Protein AF-A0A741LVZ0-F1 (afdb_monomer_lite)

Sequence (88 aa):
MKTYSILAVLLSTFLLTACNSEPSEKDIYNAFKSVVDRSNASMKALNSSIPEKDLLRIDYVKKVSCTEEANNVYNCIVDASISNMKQT

pLDDT: mean 79.01, std 19.8, range [37.41, 95.44]

Secondary structure (DSSP, 8-state):
------------------SSSPPPHHHHHHHHHHHHHHHHHHHHHH-TT--GGGSEEEEEEEEEEEEEEETTEEEEEEEEEEEES---

Radius of gyration: 15.66 Å; chains: 1; bounding box: 30×26×49 Å

Structure (mmCIF, N/CA/C/O backbone):
data_AF-A0A741LVZ0-F1
#
_entry.id   AF-A0A741LVZ0-F1
#
loop_
_atom_site.group_PDB
_atom_site.id
_atom_site.type_symbol
_atom_site.label_atom_id
_atom_site.label_alt_id
_atom_site.label_comp_id
_atom_site.label_asym_id
_atom_site.label_entity_id
_atom_site.label_seq_id
_atom_site.pdbx_PDB_ins_code
_atom_site.Cartn_x
_atom_site.Cartn_y
_atom_site.Cartn_z
_atom_site.occupancy
_atom_site.B_iso_or_equiv
_atom_site.auth_seq_id
_atom_site.auth_comp_id
_atom_site.auth_asym_id
_atom_site.auth_atom_id
_atom_site.pdbx_PDB_model_num
ATOM 1 N N . MET A 1 1 ? -9.555 -20.304 -26.220 1.00 37.78 1 MET A N 1
ATOM 2 C CA . MET A 1 1 ? -8.487 -19.533 -25.549 1.00 37.78 1 MET A CA 1
ATOM 3 C C . MET A 1 1 ? -8.886 -19.390 -24.091 1.00 37.78 1 MET A C 1
ATOM 5 O O . MET A 1 1 ? -9.938 -18.827 -23.833 1.00 37.78 1 MET A O 1
ATOM 9 N N . LYS A 1 2 ? -8.149 -20.000 -23.157 1.00 37.41 2 LYS A N 1
ATOM 10 C CA . LYS A 1 2 ? -8.432 -19.881 -21.719 1.00 37.41 2 LYS A CA 1
ATOM 11 C C . LYS A 1 2 ? -7.651 -18.677 -21.196 1.00 37.41 2 LYS A C 1
ATOM 13 O O . LYS A 1 2 ? -6.432 -18.743 -21.092 1.00 37.41 2 LYS A O 1
ATOM 18 N N . THR A 1 3 ? -8.338 -17.569 -20.948 1.00 42.94 3 THR A N 1
ATOM 19 C CA . THR A 1 3 ? -7.773 -16.408 -20.256 1.00 42.94 3 THR A CA 1
ATOM 20 C C . THR A 1 3 ? -7.654 -16.756 -18.779 1.00 42.94 3 THR A C 1
ATOM 22 O O . THR A 1 3 ? -8.653 -16.849 -18.067 1.00 42.94 3 THR A O 1
ATOM 25 N N . TYR A 1 4 ? -6.431 -17.006 -18.326 1.00 45.81 4 TYR A N 1
ATOM 26 C CA . TYR A 1 4 ? -6.132 -17.158 -16.911 1.00 45.81 4 TYR A CA 1
ATOM 27 C C . TYR A 1 4 ? -6.112 -15.762 -16.278 1.00 45.81 4 TYR A C 1
ATOM 29 O O . TYR A 1 4 ? -5.078 -15.101 -16.255 1.00 45.81 4 TYR A O 1
ATOM 37 N N . SER A 1 5 ? -7.267 -15.297 -15.790 1.00 42.62 5 SER A N 1
ATOM 38 C CA . SER A 1 5 ? -7.313 -14.199 -14.822 1.00 42.62 5 SER A CA 1
ATOM 39 C C . SER A 1 5 ? -6.708 -14.713 -13.524 1.00 42.62 5 SER A C 1
ATOM 41 O O . SER A 1 5 ? -7.390 -15.348 -12.721 1.00 42.62 5 SER A O 1
ATOM 43 N N . ILE A 1 6 ? -5.412 -14.478 -13.327 1.00 50.88 6 ILE A N 1
ATOM 44 C CA . ILE A 1 6 ? -4.781 -14.660 -12.022 1.00 50.88 6 ILE A CA 1
ATOM 45 C C . ILE A 1 6 ? -5.235 -13.474 -11.168 1.00 50.88 6 ILE A C 1
ATOM 47 O O . ILE A 1 6 ? -4.537 -12.473 -11.031 1.00 50.88 6 ILE A O 1
ATOM 51 N N . LEU A 1 7 ? -6.455 -13.568 -10.636 1.00 44.19 7 LEU A N 1
ATOM 52 C CA . LEU A 1 7 ? -6.901 -12.742 -9.524 1.00 44.19 7 LEU A CA 1
ATOM 53 C C . LEU A 1 7 ? -6.132 -13.246 -8.296 1.00 44.19 7 LEU A C 1
ATOM 55 O O . LEU A 1 7 ? -6.595 -14.112 -7.556 1.00 44.19 7 LEU A O 1
ATOM 59 N N . ALA A 1 8 ? -4.891 -12.789 -8.136 1.00 43.62 8 ALA A N 1
ATOM 60 C CA . ALA A 1 8 ? -4.119 -13.047 -6.931 1.00 43.62 8 ALA A CA 1
ATOM 61 C C . ALA A 1 8 ? -4.707 -12.191 -5.804 1.00 43.62 8 ALA A C 1
ATOM 63 O O . ALA A 1 8 ? -4.208 -11.112 -5.497 1.00 43.62 8 ALA A O 1
ATOM 64 N N . VAL A 1 9 ? -5.796 -12.663 -5.198 1.00 43.03 9 VAL A N 1
ATOM 65 C CA . VAL A 1 9 ? -6.267 -12.152 -3.910 1.00 43.03 9 VAL A CA 1
ATOM 66 C C . VAL A 1 9 ? -5.298 -12.694 -2.862 1.00 43.03 9 VAL A C 1
ATOM 68 O O . VAL A 1 9 ? -5.529 -13.729 -2.241 1.00 43.03 9 VAL A O 1
ATOM 71 N N . LEU A 1 10 ? -4.146 -12.035 -2.723 1.00 47.22 10 LEU A N 1
ATOM 72 C CA . LEU A 1 10 ? -3.261 -12.244 -1.585 1.00 47.22 10 LEU A CA 1
ATOM 73 C C . LEU A 1 10 ? -3.977 -11.669 -0.360 1.00 47.22 10 LEU A C 1
ATOM 75 O O . LEU A 1 10 ? -3.812 -10.502 -0.017 1.00 47.22 10 LEU A O 1
ATOM 79 N N . LEU A 1 11 ? -4.785 -12.502 0.299 1.00 38.88 11 LEU A N 1
ATOM 80 C CA . LEU A 1 11 ? -5.209 -12.306 1.685 1.00 38.88 11 LEU A CA 1
ATOM 81 C C . LEU A 1 11 ? -3.971 -12.458 2.581 1.00 38.88 11 LEU A C 1
ATOM 83 O O . LEU A 1 11 ? -3.820 -13.426 3.320 1.00 38.88 11 LEU A O 1
ATOM 87 N N . SER A 1 12 ? -3.022 -11.529 2.473 1.00 45.59 12 SER A N 1
ATOM 88 C CA . SER A 1 12 ? -1.990 -11.381 3.484 1.00 45.59 12 SER A CA 1
ATOM 89 C C . SER A 1 12 ? -2.663 -10.751 4.693 1.00 45.59 12 SER A C 1
ATOM 91 O O . SER A 1 12 ? -2.986 -9.562 4.670 1.00 45.59 12 SER A O 1
ATOM 93 N N . TH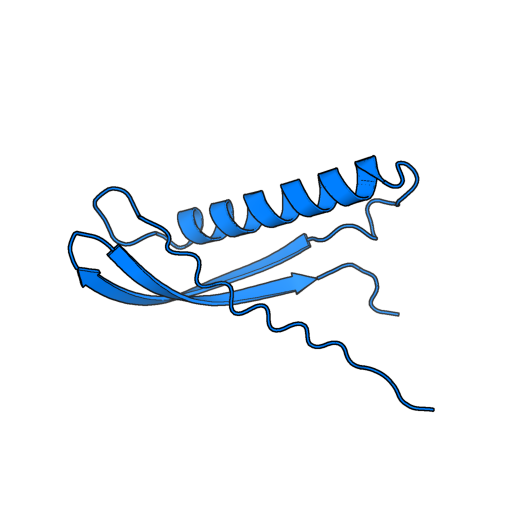R A 1 13 ? -2.885 -11.539 5.742 1.00 44.12 13 THR A N 1
ATOM 94 C CA . THR A 1 13 ? -3.157 -11.008 7.077 1.00 44.12 13 THR A CA 1
ATOM 95 C C . THR A 1 13 ? -1.903 -10.264 7.525 1.00 44.12 13 THR A C 1
ATOM 97 O O . THR A 1 13 ? -0.998 -10.834 8.135 1.00 44.12 13 THR A O 1
ATOM 100 N N . PHE A 1 14 ? -1.794 -8.995 7.138 1.00 50.53 14 PHE A N 1
ATOM 101 C CA . PHE A 1 14 ? -0.831 -8.086 7.730 1.00 50.53 14 PHE A CA 1
ATOM 102 C C . PHE A 1 14 ? -1.324 -7.823 9.147 1.00 50.53 14 PHE A C 1
ATOM 104 O O . PHE A 1 14 ? -2.216 -7.006 9.363 1.00 50.53 14 PHE A O 1
ATOM 111 N N . LEU A 1 15 ? -0.751 -8.544 10.113 1.00 49.50 15 LEU A N 1
ATOM 112 C CA . LEU A 1 15 ? -0.802 -8.133 11.507 1.00 49.50 15 LEU A CA 1
ATOM 113 C C . LEU A 1 15 ? 0.030 -6.857 11.592 1.00 49.50 15 LEU A C 1
ATOM 115 O O . LEU A 1 15 ? 1.237 -6.884 11.833 1.00 49.50 15 LEU A O 1
ATOM 119 N N . LEU A 1 16 ? -0.612 -5.726 11.312 1.00 54.03 16 LEU A N 1
ATOM 120 C CA . LEU A 1 16 ? -0.105 -4.431 11.715 1.00 54.03 16 LEU A CA 1
ATOM 121 C C . LEU A 1 16 ? -0.163 -4.452 13.237 1.00 54.03 16 LEU A C 1
ATOM 123 O O . LEU A 1 16 ? -1.172 -4.081 13.832 1.00 54.03 16 LEU A O 1
ATOM 127 N N . THR A 1 17 ? 0.901 -4.954 13.869 1.00 51.72 17 THR A N 1
ATOM 128 C CA . THR A 1 17 ? 1.134 -4.774 15.299 1.00 51.72 17 THR A CA 1
ATOM 129 C C . THR A 1 17 ? 1.358 -3.287 15.489 1.00 51.72 17 THR A C 1
ATOM 131 O O . THR A 1 17 ? 2.481 -2.782 15.442 1.00 51.72 17 THR A O 1
ATOM 134 N N . ALA A 1 18 ? 0.265 -2.549 15.553 1.00 49.31 18 ALA A N 1
ATOM 135 C CA . ALA A 1 18 ? 0.310 -1.138 15.777 1.00 49.31 18 ALA A CA 1
ATOM 136 C C . ALA A 1 18 ? 0.780 -0.981 17.220 1.00 49.31 18 ALA A C 1
ATOM 138 O O . ALA A 1 18 ? 0.147 -1.464 18.156 1.00 49.31 18 ALA A O 1
ATOM 139 N N . CYS A 1 19 ? 1.974 -0.419 17.388 1.00 53.59 19 CYS A N 1
ATOM 140 C CA . CYS A 1 19 ? 2.558 -0.179 18.694 1.00 53.59 19 CYS A CA 1
ATOM 141 C C . CYS A 1 19 ? 1.586 0.698 19.509 1.00 53.59 19 CYS A C 1
ATOM 143 O O . CYS A 1 19 ? 1.602 1.917 19.382 1.00 53.59 19 CYS A O 1
ATOM 145 N N . ASN A 1 20 ? 0.761 0.070 20.351 1.00 64.50 20 ASN A N 1
ATOM 146 C CA . ASN A 1 20 ? -0.134 0.656 21.359 1.00 64.50 20 ASN A CA 1
ATOM 147 C C . ASN A 1 20 ? -1.438 1.339 20.892 1.00 64.50 20 ASN A C 1
ATOM 149 O O . ASN A 1 20 ? -2.128 1.910 21.734 1.00 64.50 20 ASN A O 1
ATOM 153 N N . SER A 1 21 ? -1.808 1.355 19.609 1.00 76.56 21 SER A N 1
ATOM 154 C CA . SER A 1 21 ? -3.031 2.058 19.157 1.00 76.56 21 SER A CA 1
ATOM 155 C C . SER A 1 21 ? -3.540 1.526 17.828 1.00 76.56 21 SER A C 1
ATOM 157 O O . SER A 1 21 ? -2.746 1.033 17.046 1.00 76.56 21 SER A O 1
ATOM 159 N N . GLU A 1 22 ? -4.831 1.666 17.532 1.00 86.19 22 GLU A N 1
ATOM 160 C CA . GLU A 1 22 ? -5.396 1.268 16.238 1.00 86.19 22 GLU A CA 1
ATOM 161 C C . GLU A 1 22 ? -4.632 1.913 15.060 1.00 86.19 22 GLU A C 1
ATOM 163 O O . GLU A 1 22 ? -4.445 3.135 15.049 1.00 86.19 22 GLU A O 1
ATOM 168 N N . PRO A 1 23 ? -4.198 1.142 14.043 1.00 87.81 23 PRO A N 1
ATOM 169 C CA . PRO A 1 23 ? -3.419 1.688 12.939 1.00 87.81 23 PRO A CA 1
ATOM 170 C C . PRO A 1 23 ? -4.247 2.687 12.123 1.00 87.81 23 PRO A C 1
ATOM 172 O O . PRO A 1 23 ? -5.401 2.432 11.751 1.00 87.81 23 PRO A O 1
ATOM 175 N N . SER A 1 24 ? -3.652 3.842 11.820 1.00 91.38 24 SER A N 1
ATOM 176 C CA . SER A 1 24 ? -4.274 4.835 10.944 1.00 91.38 24 SER A CA 1
ATOM 177 C C . SER A 1 24 ? -4.213 4.388 9.480 1.00 91.38 24 SER A C 1
ATOM 179 O O . SER A 1 24 ? -3.383 3.563 9.101 1.00 91.38 24 SER A O 1
ATOM 181 N N . GLU A 1 25 ? -5.053 4.968 8.619 1.00 92.12 25 GLU A N 1
ATOM 182 C CA . GLU A 1 25 ? -5.006 4.698 7.173 1.00 92.12 25 GLU A CA 1
ATOM 183 C C . GLU A 1 25 ? -3.623 4.992 6.570 1.00 92.12 25 GLU A C 1
ATOM 185 O O . GLU A 1 25 ? -3.147 4.250 5.718 1.00 92.12 25 GLU A O 1
ATOM 190 N N . LYS A 1 26 ? -2.924 6.011 7.083 1.00 92.81 26 LYS A N 1
ATOM 191 C CA . LYS A 1 26 ? -1.539 6.322 6.710 1.00 92.81 26 LYS A CA 1
ATOM 192 C C . LYS A 1 26 ? -0.571 5.201 7.090 1.00 92.81 26 LYS A C 1
ATOM 194 O O . LYS A 1 26 ? 0.350 4.907 6.331 1.00 92.81 26 LYS A O 1
ATOM 199 N N . ASP A 1 27 ? -0.741 4.598 8.263 1.00 91.44 27 ASP A N 1
ATOM 200 C CA . ASP A 1 27 ? 0.143 3.519 8.720 1.00 91.44 27 ASP A CA 1
ATOM 201 C C . ASP A 1 27 ? -0.080 2.260 7.877 1.00 91.44 27 ASP A C 1
ATOM 203 O O . ASP A 1 27 ? 0.883 1.625 7.448 1.00 91.44 27 ASP A O 1
ATOM 207 N N . ILE A 1 28 ? -1.344 1.980 7.542 1.00 92.12 28 ILE A N 1
ATOM 208 C CA . ILE A 1 28 ? -1.726 0.937 6.588 1.00 92.12 28 ILE A CA 1
ATOM 209 C C . ILE A 1 28 ? -1.094 1.238 5.219 1.00 92.12 28 ILE A C 1
ATOM 211 O O . ILE A 1 28 ? -0.358 0.405 4.694 1.00 92.12 28 ILE A O 1
ATOM 215 N N . TYR A 1 29 ? -1.282 2.441 4.666 1.00 94.00 29 TYR A N 1
ATOM 216 C CA . TYR A 1 29 ? -0.699 2.847 3.382 1.00 94.00 29 TYR A CA 1
ATOM 217 C C . TYR A 1 29 ? 0.821 2.657 3.347 1.00 94.00 29 TYR A C 1
ATOM 219 O O . TYR A 1 29 ? 1.353 2.098 2.391 1.00 94.00 29 TYR A O 1
ATOM 227 N N . ASN A 1 30 ? 1.531 3.063 4.400 1.00 94.00 30 ASN A N 1
ATOM 228 C CA . ASN A 1 30 ? 2.982 2.906 4.485 1.00 94.00 30 ASN A CA 1
ATOM 229 C C . ASN A 1 30 ? 3.416 1.434 4.511 1.00 94.00 30 ASN A C 1
ATOM 231 O O . ASN A 1 30 ? 4.441 1.091 3.916 1.00 94.00 30 ASN A O 1
ATOM 235 N N . ALA A 1 31 ? 2.641 0.557 5.153 1.00 91.75 31 ALA A N 1
ATOM 236 C CA . ALA A 1 31 ? 2.905 -0.876 5.129 1.00 91.75 31 ALA A CA 1
ATOM 237 C C . ALA A 1 31 ? 2.744 -1.456 3.717 1.00 91.75 31 ALA A C 1
ATOM 239 O O . ALA A 1 31 ? 3.653 -2.130 3.227 1.00 91.75 31 ALA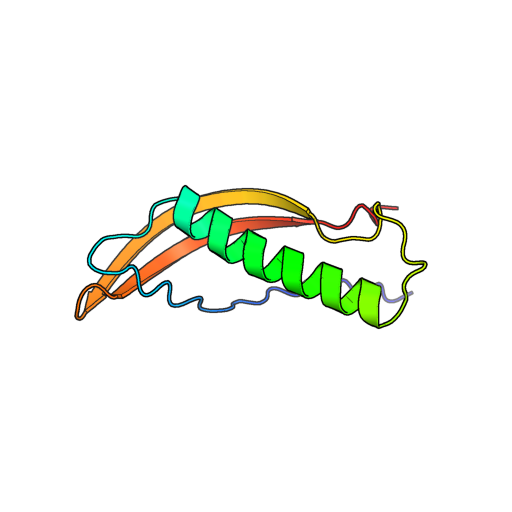 A O 1
ATOM 240 N N . PHE A 1 32 ? 1.655 -1.113 3.018 1.00 93.00 32 PHE A N 1
ATOM 241 C CA . PHE A 1 32 ? 1.472 -1.473 1.608 1.00 93.00 32 PHE A CA 1
ATOM 242 C C . P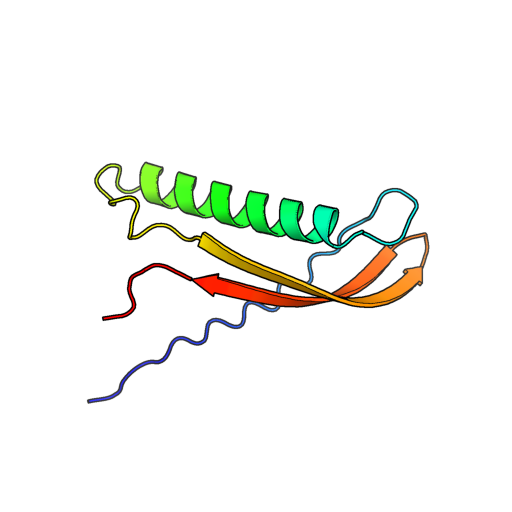HE A 1 32 ? 2.600 -0.911 0.733 1.00 93.00 32 PHE A C 1
ATOM 244 O O . PHE A 1 32 ? 3.161 -1.631 -0.096 1.00 93.00 32 PHE A O 1
ATOM 251 N N . LYS A 1 33 ? 2.997 0.348 0.957 1.00 94.75 33 LYS A N 1
ATOM 252 C CA . LYS A 1 33 ? 4.093 1.000 0.232 1.00 94.75 33 LYS A CA 1
ATOM 253 C C . LYS A 1 33 ? 5.404 0.244 0.405 1.00 94.75 33 LYS A C 1
ATOM 255 O O . LYS A 1 33 ? 6.089 0.001 -0.581 1.00 94.75 33 LYS A O 1
ATOM 260 N N . SER A 1 34 ? 5.729 -0.188 1.622 1.00 94.06 34 SER A N 1
ATOM 261 C CA . SER A 1 34 ? 6.938 -0.973 1.890 1.00 94.06 34 SER A CA 1
ATOM 262 C C . SER A 1 34 ? 6.968 -2.288 1.098 1.00 94.06 34 SER A C 1
ATOM 264 O O . SER A 1 34 ? 8.005 -2.656 0.541 1.00 94.06 34 SER A O 1
ATOM 266 N N . VAL A 1 35 ? 5.826 -2.976 0.992 1.00 92.12 35 VAL A N 1
ATOM 267 C CA . VAL A 1 35 ? 5.698 -4.218 0.210 1.00 92.12 35 VAL A CA 1
ATOM 268 C C . VAL A 1 35 ? 5.849 -3.953 -1.288 1.00 92.12 35 VAL A C 1
ATOM 270 O O . VAL A 1 35 ? 6.581 -4.680 -1.965 1.00 92.12 35 VAL A O 1
ATOM 273 N N . VAL A 1 36 ? 5.196 -2.910 -1.804 1.00 93.94 36 VAL A N 1
ATOM 274 C CA . VAL A 1 36 ? 5.289 -2.504 -3.214 1.00 93.94 36 VAL A CA 1
ATOM 275 C C . VAL A 1 36 ? 6.716 -2.094 -3.572 1.00 93.94 36 VAL A C 1
ATOM 277 O O . VAL A 1 36 ? 7.262 -2.595 -4.554 1.00 93.94 36 VAL A O 1
ATOM 280 N N . ASP A 1 37 ? 7.363 -1.270 -2.748 1.00 94.62 37 ASP A N 1
ATOM 281 C CA . ASP A 1 37 ? 8.748 -0.838 -2.949 1.00 94.62 37 ASP A CA 1
ATOM 282 C C . ASP A 1 37 ? 9.706 -2.037 -2.963 1.00 94.62 37 ASP A C 1
ATOM 284 O O . ASP A 1 37 ? 10.543 -2.153 -3.860 1.00 94.62 37 ASP A O 1
ATOM 288 N N . ARG A 1 38 ? 9.562 -2.974 -2.013 1.00 95.00 38 ARG A N 1
ATOM 289 C CA . ARG A 1 38 ? 10.379 -4.197 -1.961 1.00 95.00 38 ARG A CA 1
ATOM 290 C C . ARG A 1 38 ? 10.159 -5.080 -3.187 1.00 95.00 38 ARG A C 1
ATOM 292 O O . ARG A 1 38 ? 11.123 -5.627 -3.724 1.00 95.00 38 ARG A O 1
ATOM 299 N N . SER A 1 39 ? 8.915 -5.217 -3.635 1.00 93.25 39 SER A N 1
ATOM 300 C CA . SER A 1 39 ? 8.568 -6.011 -4.817 1.00 93.25 39 SER A CA 1
ATOM 301 C C . SER A 1 39 ? 9.159 -5.390 -6.084 1.00 93.25 39 SER A C 1
ATOM 303 O O . SER A 1 39 ? 9.827 -6.078 -6.853 1.00 93.25 39 SER A O 1
ATOM 305 N N . ASN A 1 40 ? 9.027 -4.073 -6.248 1.00 94.00 40 ASN A N 1
ATOM 306 C CA . ASN A 1 40 ? 9.614 -3.323 -7.358 1.00 94.00 40 ASN A CA 1
ATOM 307 C C . ASN A 1 40 ? 11.147 -3.382 -7.358 1.00 94.00 40 ASN A C 1
ATOM 309 O O . ASN A 1 40 ? 11.759 -3.570 -8.410 1.00 94.00 40 ASN A O 1
ATOM 313 N N . ALA A 1 41 ? 11.778 -3.264 -6.186 1.00 95.44 41 ALA A N 1
ATOM 314 C CA . ALA A 1 41 ? 13.221 -3.424 -6.040 1.00 95.44 41 ALA A CA 1
ATOM 315 C C . ALA A 1 41 ? 13.670 -4.844 -6.416 1.00 95.44 41 ALA A C 1
ATOM 317 O O . ALA A 1 41 ? 14.649 -5.004 -7.140 1.00 95.44 41 ALA A O 1
ATOM 318 N N . SER A 1 42 ? 12.921 -5.867 -5.993 1.00 94.56 42 SER A N 1
ATOM 319 C CA . SER A 1 42 ? 13.196 -7.269 -6.338 1.00 94.56 42 SER A CA 1
ATOM 320 C C . SER A 1 42 ? 13.066 -7.513 -7.845 1.00 94.56 42 SER A C 1
ATOM 322 O O . SER A 1 42 ? 13.928 -8.152 -8.441 1.00 94.56 42 SER A O 1
ATOM 324 N N . MET A 1 43 ? 12.042 -6.945 -8.491 1.00 92.06 43 MET A N 1
ATOM 325 C CA . MET A 1 43 ? 11.884 -6.998 -9.948 1.00 92.06 43 MET A CA 1
ATOM 326 C C . MET A 1 43 ? 13.072 -6.351 -10.670 1.00 92.06 43 MET A C 1
ATOM 328 O O . MET A 1 43 ? 13.652 -6.967 -11.562 1.00 92.06 43 MET A O 1
ATOM 332 N N . LYS A 1 44 ? 13.481 -5.148 -10.2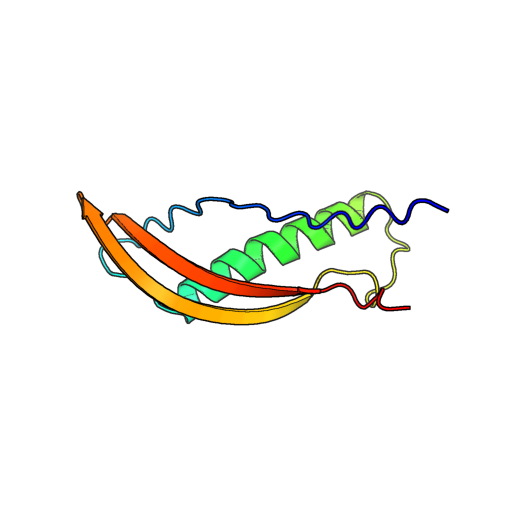50 1.00 92.56 44 LYS A N 1
ATOM 333 C CA . LYS A 1 44 ? 14.643 -4.448 -10.821 1.00 92.56 44 LYS A CA 1
ATOM 334 C C . LYS A 1 44 ? 15.965 -5.182 -10.578 1.00 92.56 44 LYS A C 1
ATOM 336 O O . LYS A 1 44 ? 16.846 -5.119 -11.428 1.00 92.56 44 LYS A O 1
ATOM 341 N N . ALA A 1 45 ? 16.106 -5.888 -9.456 1.00 94.38 45 ALA A N 1
ATOM 342 C CA . ALA A 1 45 ? 17.284 -6.707 -9.180 1.00 94.38 45 ALA A CA 1
ATOM 343 C C . ALA A 1 45 ? 17.381 -7.922 -10.121 1.00 94.38 45 ALA A C 1
ATOM 345 O O . ALA A 1 45 ? 18.481 -8.305 -10.507 1.00 94.38 45 ALA A O 1
ATOM 346 N N . LEU A 1 46 ? 16.241 -8.504 -10.516 1.00 92.94 46 LEU A N 1
ATOM 347 C CA . LEU A 1 46 ? 16.186 -9.612 -11.478 1.00 92.94 46 LEU A CA 1
ATOM 348 C C . LEU A 1 46 ? 16.383 -9.141 -12.923 1.00 92.94 46 LEU A C 1
ATOM 350 O O . LEU A 1 46 ? 17.050 -9.808 -13.710 1.00 92.94 46 LEU A O 1
ATOM 354 N N . ASN A 1 47 ? 15.791 -8.004 -13.281 1.00 91.75 47 ASN A N 1
ATOM 355 C CA . ASN A 1 47 ? 15.957 -7.385 -14.586 1.00 91.75 47 ASN A CA 1
ATOM 356 C C . ASN A 1 47 ? 15.916 -5.859 -14.446 1.00 91.75 47 ASN A C 1
ATOM 358 O O . ASN A 1 47 ? 14.855 -5.246 -14.314 1.00 91.75 47 ASN A O 1
ATOM 362 N N . SER A 1 48 ? 17.091 -5.240 -14.535 1.00 92.00 48 SER A N 1
ATOM 363 C CA . SER A 1 48 ? 17.260 -3.790 -14.401 1.00 92.00 48 SER A CA 1
ATOM 364 C C . SER A 1 48 ? 16.645 -2.991 -1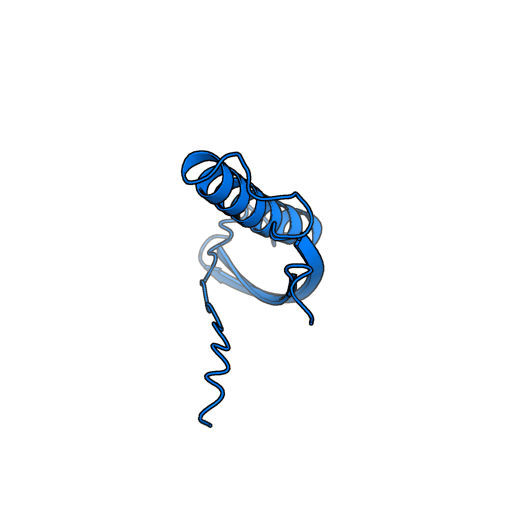5.552 1.00 92.00 48 SER A C 1
ATOM 366 O O . SER A 1 48 ? 16.444 -1.788 -15.413 1.00 92.00 48 SER A O 1
ATOM 368 N N . SER A 1 49 ? 16.316 -3.649 -16.668 1.00 94.12 49 SER A N 1
ATOM 369 C CA . SER A 1 49 ? 15.699 -3.029 -17.845 1.00 94.12 49 SER A CA 1
ATOM 370 C C . SER A 1 49 ? 14.170 -2.981 -17.773 1.00 94.12 49 SER A C 1
ATOM 372 O O . SER A 1 49 ? 13.537 -2.509 -18.717 1.00 94.12 49 SER A O 1
ATOM 374 N N . ILE A 1 50 ? 13.553 -3.464 -16.685 1.00 89.38 50 ILE A N 1
ATOM 375 C CA . ILE A 1 50 ? 12.105 -3.329 -16.483 1.00 89.38 50 ILE A CA 1
ATOM 376 C C . ILE A 1 50 ? 11.750 -1.833 -16.434 1.00 89.38 50 ILE A C 1
ATOM 378 O O . ILE A 1 50 ? 12.255 -1.111 -15.567 1.00 89.38 50 ILE A O 1
ATOM 382 N N . PRO A 1 51 ? 10.880 -1.348 -17.337 1.00 90.06 51 PRO A N 1
ATOM 383 C CA . PRO A 1 51 ? 10.513 0.056 -17.375 1.00 90.06 51 PRO A CA 1
ATOM 384 C C . PRO A 1 51 ? 9.595 0.399 -16.200 1.00 90.06 51 PRO A C 1
ATOM 386 O O . PRO A 1 51 ? 8.829 -0.431 -15.718 1.00 90.06 51 PRO A O 1
ATOM 389 N N . GLU A 1 52 ? 9.606 1.657 -15.764 1.00 87.19 52 GLU A N 1
ATOM 390 C CA . GLU A 1 52 ? 8.836 2.082 -14.585 1.00 87.19 52 GLU A CA 1
ATOM 391 C C . GLU A 1 52 ? 7.323 1.915 -14.731 1.00 87.19 52 GLU A C 1
ATOM 393 O O . GLU A 1 52 ? 6.616 1.767 -13.739 1.00 87.19 52 GLU A O 1
ATOM 398 N N . LYS A 1 53 ? 6.806 1.932 -15.963 1.00 87.44 53 LYS A N 1
ATOM 399 C CA . LYS A 1 53 ? 5.393 1.639 -16.239 1.00 87.44 53 LYS A CA 1
ATOM 400 C C . LYS A 1 53 ? 4.99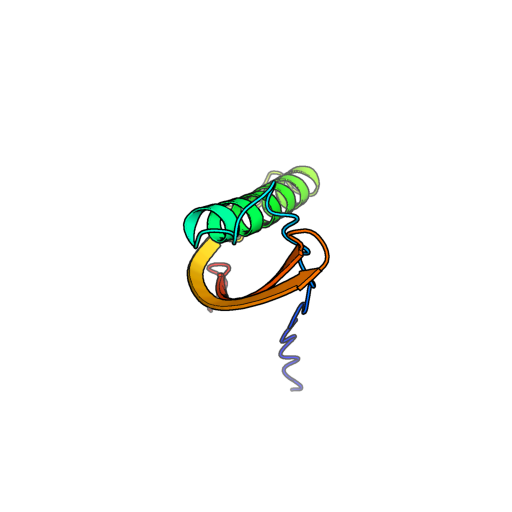9 0.214 -15.836 1.00 87.44 53 LYS A C 1
ATOM 402 O O . LYS A 1 53 ? 3.841 0.007 -15.504 1.00 87.44 53 LYS A O 1
ATOM 407 N N . ASP A 1 54 ? 5.959 -0.712 -15.851 1.00 89.00 54 ASP A N 1
ATOM 408 C CA . ASP A 1 54 ? 5.763 -2.127 -15.544 1.00 89.00 54 ASP A CA 1
ATOM 409 C C . ASP A 1 54 ? 6.026 -2.433 -14.054 1.00 89.00 54 ASP A C 1
ATOM 411 O O . ASP A 1 54 ? 6.068 -3.599 -13.659 1.00 89.00 54 ASP A O 1
ATOM 415 N N . LEU A 1 55 ? 6.226 -1.406 -13.221 1.00 90.94 55 LEU A N 1
ATOM 416 C CA . LEU A 1 55 ? 6.328 -1.535 -11.770 1.00 90.94 55 LEU A CA 1
ATOM 417 C C . LEU A 1 55 ? 4.953 -1.416 -11.111 1.00 90.94 55 LEU A C 1
ATOM 419 O O . LEU A 1 55 ? 4.053 -0.737 -11.606 1.00 90.94 55 LEU A O 1
ATOM 423 N N . LEU A 1 56 ? 4.822 -2.048 -9.949 1.00 93.88 56 LEU A N 1
ATOM 424 C CA . LEU A 1 56 ? 3.633 -1.956 -9.115 1.00 93.88 56 LEU A CA 1
ATOM 425 C C . LEU A 1 56 ? 3.468 -0.533 -8.572 1.00 93.88 56 LEU A C 1
ATOM 427 O O . LEU A 1 56 ? 4.440 0.108 -8.161 1.00 93.88 56 LEU A O 1
ATOM 431 N N . ARG A 1 57 ? 2.224 -0.063 -8.523 1.00 93.12 57 ARG A N 1
ATOM 432 C CA . ARG A 1 57 ? 1.815 1.203 -7.916 1.00 93.12 57 ARG A CA 1
ATOM 433 C C . ARG A 1 57 ? 0.587 0.977 -7.049 1.00 93.12 57 ARG A C 1
ATOM 435 O O . ARG A 1 57 ? -0.252 0.137 -7.354 1.00 93.12 57 ARG A O 1
ATOM 442 N N . ILE A 1 58 ? 0.503 1.732 -5.964 1.00 93.50 58 ILE A N 1
ATOM 443 C CA . ILE A 1 58 ? -0.687 1.768 -5.116 1.00 93.50 58 ILE A CA 1
ATOM 444 C C . ILE A 1 58 ? -1.628 2.802 -5.723 1.00 93.50 58 ILE A C 1
ATOM 446 O O . ILE A 1 58 ? -1.260 3.973 -5.790 1.00 93.50 58 ILE A O 1
ATOM 450 N N . ASP A 1 59 ? -2.815 2.381 -6.154 1.00 92.88 59 ASP A N 1
ATOM 451 C CA . ASP A 1 59 ? -3.834 3.311 -6.651 1.00 92.88 59 ASP A CA 1
ATOM 452 C C . ASP A 1 59 ? -4.583 3.938 -5.474 1.00 92.88 59 ASP A C 1
ATOM 454 O O . ASP A 1 59 ? -4.787 5.149 -5.424 1.00 92.88 59 ASP A O 1
ATOM 458 N N . TYR A 1 60 ? -4.963 3.108 -4.499 1.00 92.75 60 TYR A N 1
ATOM 459 C CA . TYR A 1 60 ? -5.545 3.557 -3.243 1.00 92.75 60 TYR A CA 1
ATOM 460 C C . TYR A 1 60 ? -5.378 2.509 -2.142 1.00 92.75 60 TYR A C 1
ATOM 462 O O . TYR A 1 60 ? -5.224 1.313 -2.398 1.00 92.75 60 TYR A O 1
ATOM 470 N N . VAL A 1 61 ? -5.462 2.984 -0.903 1.00 93.00 61 VAL A N 1
ATOM 471 C CA . VAL A 1 61 ? -5.617 2.179 0.309 1.00 93.00 61 VAL A CA 1
ATOM 472 C C . VAL A 1 61 ? -6.662 2.881 1.153 1.00 93.00 61 VAL A C 1
ATOM 474 O O . VAL A 1 61 ? -6.518 4.064 1.447 1.00 93.00 61 VAL A O 1
ATOM 477 N N . LYS A 1 62 ? -7.705 2.153 1.529 1.00 92.50 62 LYS A N 1
ATOM 478 C CA . LYS A 1 62 ? -8.806 2.649 2.336 1.00 92.50 62 LYS A CA 1
ATOM 479 C C . LYS A 1 62 ? -9.021 1.725 3.517 1.00 92.50 62 LYS A C 1
ATOM 481 O O . LYS A 1 62 ? -9.269 0.527 3.365 1.00 92.50 62 LYS A O 1
ATOM 486 N N . LYS A 1 63 ? -8.975 2.297 4.711 1.00 91.75 63 LYS A N 1
ATOM 487 C CA . LYS A 1 63 ? -9.357 1.587 5.927 1.00 91.75 63 LYS A CA 1
ATOM 488 C C . LYS A 1 63 ? -10.880 1.471 5.977 1.00 91.75 63 LYS A C 1
ATOM 490 O O . LYS A 1 63 ? -11.579 2.481 5.983 1.00 91.75 63 LYS A O 1
ATOM 495 N N . VAL A 1 64 ? -11.400 0.245 6.007 1.00 93.19 64 VAL A N 1
ATOM 496 C CA . VAL A 1 64 ? -12.847 -0.011 6.088 1.00 93.19 64 VAL A CA 1
ATOM 497 C C . VAL A 1 64 ? -13.276 -0.117 7.545 1.00 93.19 64 VAL A C 1
ATOM 499 O O . VAL A 1 64 ? -14.198 0.569 7.977 1.00 93.19 64 VAL A O 1
ATOM 502 N N . SER A 1 65 ? -12.583 -0.949 8.314 1.00 89.88 65 SER A N 1
ATOM 503 C CA . SER A 1 65 ? -12.809 -1.114 9.748 1.00 89.88 65 SER A CA 1
ATOM 504 C C . SER A 1 65 ? -11.578 -1.724 10.404 1.00 89.88 65 SER A C 1
ATOM 506 O O . SER A 1 65 ? -10.763 -2.356 9.734 1.00 89.88 65 SER A O 1
ATOM 508 N N . CYS A 1 66 ? -11.446 -1.544 11.715 1.00 89.88 66 CYS A N 1
ATOM 509 C CA . CYS A 1 66 ? -10.514 -2.305 12.532 1.00 89.88 66 CYS A CA 1
ATOM 510 C C . CYS A 1 66 ? -11.238 -2.809 13.780 1.00 89.88 66 CYS A C 1
ATOM 512 O O . CYS A 1 66 ? -12.168 -2.176 14.277 1.00 89.88 66 CYS A O 1
ATOM 514 N N . THR A 1 67 ? -10.829 -3.970 14.271 1.00 89.50 67 THR A N 1
ATOM 515 C CA . THR A 1 67 ? -11.322 -4.546 15.520 1.00 89.50 67 THR A CA 1
ATOM 516 C C . THR A 1 67 ? -10.125 -5.003 16.328 1.00 89.50 67 THR A C 1
ATOM 518 O O . THR A 1 67 ? -9.247 -5.685 15.799 1.00 89.50 67 THR A O 1
ATOM 521 N N . GLU A 1 68 ? -10.064 -4.589 17.588 1.00 88.44 68 GLU A N 1
ATOM 522 C CA . GLU A 1 68 ? -9.043 -5.076 18.508 1.00 88.44 68 GLU A CA 1
ATOM 523 C C . GLU A 1 68 ? -9.314 -6.549 18.841 1.00 88.44 68 GLU A C 1
ATOM 525 O O . GLU A 1 68 ? -10.435 -6.911 19.199 1.00 88.44 68 GLU A O 1
ATOM 530 N N . GLU A 1 69 ? -8.296 -7.397 18.709 1.00 83.56 69 GLU A N 1
ATOM 531 C CA . GLU A 1 69 ? -8.360 -8.793 19.145 1.00 83.56 69 GLU A CA 1
ATOM 532 C C . GLU A 1 69 ? -7.900 -8.941 20.600 1.00 83.56 69 GLU A C 1
ATOM 534 O O . GLU A 1 69 ? -8.668 -9.373 21.457 1.00 83.56 69 GLU A O 1
ATOM 539 N N . ALA A 1 70 ? -6.637 -8.603 20.882 1.00 84.31 70 ALA A N 1
ATOM 540 C CA . ALA A 1 70 ? -6.041 -8.640 22.217 1.00 84.31 70 ALA A CA 1
ATOM 541 C C . ALA A 1 70 ? -4.710 -7.878 22.242 1.00 84.31 70 ALA A C 1
ATOM 543 O O . ALA A 1 70 ? -3.975 -7.880 21.258 1.00 84.31 70 ALA A O 1
ATOM 544 N N . ASN A 1 71 ? -4.338 -7.306 23.392 1.00 83.06 71 ASN A N 1
ATOM 545 C CA . ASN A 1 71 ? -3.016 -6.704 23.622 1.00 83.06 71 ASN A CA 1
ATOM 546 C C . ASN A 1 71 ? -2.610 -5.648 22.568 1.00 83.06 71 ASN A C 1
ATOM 548 O O . ASN A 1 71 ? -1.460 -5.643 22.127 1.00 83.06 71 ASN A O 1
ATOM 552 N N . ASN A 1 72 ? -3.525 -4.758 22.160 1.00 79.88 72 ASN A N 1
ATOM 553 C CA . ASN A 1 72 ? -3.298 -3.772 21.091 1.00 79.88 72 ASN A CA 1
ATOM 554 C C . ASN A 1 72 ? -2.995 -4.385 19.708 1.00 79.88 72 ASN A C 1
ATOM 556 O O . ASN A 1 72 ? -2.389 -3.734 18.855 1.00 79.88 72 ASN A O 1
ATOM 560 N N . VAL A 1 73 ? -3.396 -5.635 19.468 1.00 83.19 73 VAL A N 1
ATOM 561 C CA . VAL A 1 73 ? -3.412 -6.235 18.131 1.00 83.19 73 VAL A CA 1
ATOM 562 C C . VAL A 1 73 ? -4.751 -5.918 17.483 1.00 83.19 73 VAL A C 1
ATOM 564 O O . VAL A 1 73 ? -5.803 -6.209 18.049 1.00 83.19 73 VAL A O 1
ATOM 567 N N . TYR A 1 74 ? -4.705 -5.330 16.289 1.00 84.50 74 TYR A N 1
ATOM 568 C CA . TYR A 1 74 ? -5.888 -4.924 15.541 1.00 84.50 74 TYR A CA 1
ATOM 569 C C . TYR A 1 74 ? -5.977 -5.698 14.233 1.00 84.50 74 TYR A C 1
ATOM 571 O O . TYR A 1 74 ? -5.047 -5.682 13.425 1.00 84.50 74 TYR A O 1
ATOM 579 N N . ASN A 1 75 ? -7.135 -6.301 13.990 1.00 87.88 75 ASN A N 1
ATOM 580 C CA . ASN A 1 75 ? -7.495 -6.829 12.686 1.00 87.88 75 ASN A CA 1
ATOM 581 C C . ASN A 1 75 ? -8.213 -5.755 11.889 1.00 87.88 75 ASN A C 1
ATOM 583 O O . ASN A 1 75 ? -9.309 -5.332 12.255 1.00 87.88 75 ASN A O 1
ATOM 587 N N . CYS A 1 76 ? -7.601 -5.331 10.789 1.00 89.38 76 CYS A N 1
ATOM 588 C CA . CYS A 1 76 ? -8.156 -4.303 9.925 1.00 89.38 76 CYS A CA 1
ATOM 589 C C . CYS A 1 76 ? -8.631 -4.884 8.600 1.00 89.38 76 CYS A C 1
ATOM 591 O O . CYS A 1 76 ? -7.885 -5.569 7.901 1.00 89.38 76 CYS A O 1
ATOM 593 N N . ILE A 1 77 ? -9.865 -4.552 8.232 1.00 90.31 77 ILE A N 1
ATOM 594 C CA . ILE A 1 77 ? -10.375 -4.742 6.881 1.00 90.31 77 ILE A CA 1
ATOM 595 C C . ILE A 1 77 ? -9.930 -3.531 6.068 1.00 90.31 77 ILE A C 1
ATOM 597 O O . ILE A 1 77 ? -10.258 -2.384 6.386 1.00 90.31 77 ILE A O 1
ATOM 601 N N . VAL A 1 78 ? -9.160 -3.799 5.019 1.00 92.44 78 VAL A N 1
ATOM 602 C CA . VAL A 1 78 ? -8.585 -2.782 4.144 1.00 92.44 78 VAL A CA 1
ATOM 603 C C . VAL A 1 78 ? -9.035 -3.065 2.721 1.00 92.44 78 VAL A C 1
ATOM 605 O O . VAL A 1 78 ? -8.870 -4.176 2.224 1.00 92.44 78 VAL A O 1
ATOM 608 N N . ASP A 1 79 ? -9.592 -2.048 2.078 1.00 91.19 79 ASP A N 1
ATOM 609 C CA . ASP A 1 79 ? -9.848 -2.038 0.645 1.00 91.19 79 ASP A CA 1
ATOM 610 C C . ASP A 1 79 ? -8.655 -1.355 -0.027 1.00 91.19 79 ASP A C 1
ATOM 612 O O . ASP A 1 79 ? -8.326 -0.212 0.291 1.00 91.19 79 ASP A O 1
ATOM 616 N N . ALA A 1 80 ? -7.954 -2.064 -0.903 1.00 92.56 80 ALA A N 1
ATOM 617 C CA . ALA A 1 80 ? -6.761 -1.551 -1.557 1.00 92.56 80 ALA A CA 1
ATOM 618 C C . ALA A 1 80 ? -6.723 -1.988 -3.017 1.00 92.56 80 ALA A C 1
ATOM 620 O O . ALA A 1 80 ? -7.022 -3.139 -3.338 1.00 92.56 80 ALA A O 1
ATOM 621 N N . SER A 1 81 ? -6.274 -1.082 -3.883 1.00 92.75 81 SER A N 1
ATOM 622 C CA . SER A 1 81 ? -5.948 -1.394 -5.271 1.00 92.75 81 SER A CA 1
ATOM 623 C C . SER A 1 81 ? -4.467 -1.170 -5.505 1.00 92.75 81 SER A C 1
ATOM 625 O O . SER A 1 81 ? -3.919 -0.099 -5.229 1.00 92.75 81 SER A O 1
ATOM 627 N N . ILE A 1 82 ? -3.825 -2.217 -6.011 1.00 92.69 82 ILE A N 1
ATOM 628 C CA . ILE A 1 82 ? -2.444 -2.192 -6.467 1.00 92.69 82 ILE A CA 1
ATOM 629 C C . ILE A 1 82 ? -2.478 -2.615 -7.920 1.00 92.69 82 ILE A C 1
ATOM 631 O O . ILE A 1 82 ? -2.895 -3.730 -8.244 1.00 92.69 82 ILE A O 1
ATOM 635 N N . SER A 1 83 ? -2.018 -1.730 -8.784 1.00 89.81 83 SER A N 1
ATOM 636 C CA . SER A 1 83 ? -1.974 -1.972 -10.208 1.00 89.81 83 SER A CA 1
ATOM 637 C C . SER A 1 83 ? -0.540 -1.990 -10.706 1.00 89.81 83 SER A C 1
ATOM 639 O O . SER A 1 83 ? 0.418 -1.569 -10.058 1.00 89.81 83 SER A O 1
ATOM 641 N N . ASN A 1 84 ? -0.403 -2.512 -11.907 1.00 85.38 84 ASN A N 1
ATOM 642 C CA . ASN A 1 84 ? 0.735 -2.295 -12.767 1.00 85.38 84 ASN A CA 1
ATOM 643 C C . ASN A 1 84 ? 0.134 -1.724 -14.058 1.00 85.38 84 ASN A C 1
ATOM 645 O O . ASN A 1 84 ? -0.929 -2.202 -14.461 1.00 85.38 84 ASN A O 1
ATOM 649 N N . MET A 1 85 ? 0.755 -0.752 -14.740 1.00 69.81 85 MET A N 1
ATOM 650 C CA . MET A 1 85 ? 0.155 -0.157 -15.956 1.00 69.81 85 MET A CA 1
ATOM 651 C C . MET A 1 85 ? 0.060 -1.132 -17.140 1.00 69.81 85 MET A C 1
ATOM 653 O O . MET A 1 85 ? -0.267 -0.732 -18.255 1.00 69.81 85 MET A O 1
ATOM 657 N N . LYS A 1 86 ? 0.291 -2.426 -16.927 1.00 55.69 86 LYS A N 1
ATOM 658 C CA . LYS A 1 86 ? -0.048 -3.485 -17.868 1.00 55.69 86 LYS A CA 1
ATOM 659 C C . LYS A 1 86 ? -1.568 -3.737 -17.900 1.00 55.69 86 LYS A C 1
ATOM 661 O O . LYS A 1 86 ? -2.030 -4.852 -17.693 1.00 55.69 86 LYS A O 1
ATOM 666 N N . GLN A 1 87 ? -2.346 -2.686 -18.152 1.00 45.75 87 GLN A N 1
ATOM 667 C CA . GLN A 1 87 ? -3.702 -2.783 -18.685 1.00 45.75 87 GLN A CA 1
ATOM 668 C C . GLN A 1 87 ? -3.641 -2.435 -20.172 1.00 45.75 87 GLN A C 1
ATOM 670 O O . GLN A 1 87 ? -3.949 -1.313 -20.564 1.00 45.75 87 GLN A O 1
ATOM 675 N N . THR A 1 88 ? -3.151 -3.365 -20.993 1.00 38.78 88 THR A N 1
ATOM 676 C CA . THR A 1 88 ? -3.542 -3.545 -22.406 1.00 38.78 88 THR A CA 1
ATOM 677 C C . THR A 1 88 ? -2.907 -4.806 -22.972 1.00 38.78 88 THR A C 1
ATOM 679 O O . THR A 1 88 ? -1.693 -5.021 -22.749 1.00 38.78 88 THR A O 1
#

Foldseek 3Di:
DDPPPPPPPPPPQPFPLPPPADDDQVNVVVVVVVVQVVVQVVVCVVPVPPDPLQGKDWPDKDWPDWDDDDDSGIGTDIDTDIDRNPPD

Organism: Salmonella thompson (NCBI:txid600)